Protein AF-A0A4U2Z1B5-F1 (afdb_monomer_lite)

pLDDT: mean 81.61, std 15.74, range [39.53, 95.06]

Secondary structure (DSSP, 8-state):
-----EEEEPPHHHHHHHHHHHHHHHHHHHTTS-GGGHHHHHHHHHHHHHHHHHHPEEEPPPPS--

Foldseek 3Di:
DDDWDWDDADDPVNLVVVLVVCLVVLVVVLVVDDPVCSVVSSVVVSVVSSVVSRPDTDTDDPPPPD

Structure (mmCIF, N/CA/C/O backbone):
data_AF-A0A4U2Z1B5-F1
#
_entry.id   AF-A0A4U2Z1B5-F1
#
loop_
_atom_site.group_PDB
_atom_site.id
_atom_site.type_symbol
_atom_site.label_atom_id
_atom_site.label_alt_id
_atom_site.label_comp_id
_atom_site.label_asym_id
_atom_site.label_entity_id
_atom_site.label_seq_id
_atom_site.pdbx_PDB_ins_code
_atom_site.Cartn_x
_atom_site.Cartn_y
_atom_site.Cartn_z
_atom_site.occupancy
_atom_site.B_iso_or_equiv
_atom_site.auth_seq_id
_atom_site.auth_comp_id
_atom_site.auth_asym_id
_atom_site.auth_atom_id
_atom_site.pdbx_PDB_model_num
ATOM 1 N N . MET A 1 1 ? -34.009 -12.935 13.072 1.00 39.53 1 MET A N 1
ATOM 2 C CA . MET A 1 1 ? -33.336 -11.855 12.319 1.00 39.53 1 MET A CA 1
ATOM 3 C C . MET A 1 1 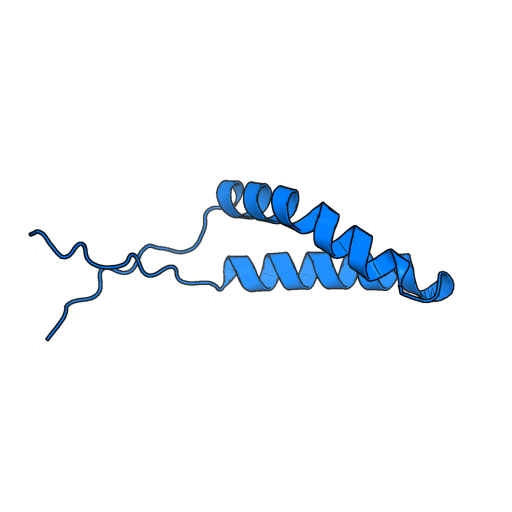? -32.057 -11.530 13.069 1.00 39.53 1 MET A C 1
ATOM 5 O O . MET A 1 1 ? -32.156 -11.114 14.214 1.00 39.53 1 MET A O 1
ATOM 9 N N . ALA A 1 2 ? -30.884 -11.837 12.509 1.00 42.19 2 ALA A N 1
ATOM 10 C CA . ALA A 1 2 ? -29.611 -11.501 13.148 1.00 42.19 2 ALA A CA 1
ATOM 11 C C . ALA A 1 2 ? -29.359 -10.000 12.966 1.00 42.19 2 ALA A C 1
ATOM 13 O O . ALA A 1 2 ? -29.361 -9.503 11.841 1.00 42.19 2 ALA A O 1
ATOM 14 N N . ASN A 1 3 ? -29.229 -9.281 14.078 1.00 47.22 3 ASN A N 1
ATOM 15 C CA . ASN A 1 3 ? -29.104 -7.829 14.098 1.00 47.22 3 ASN A CA 1
ATOM 16 C C . ASN A 1 3 ? -27.613 -7.470 14.044 1.00 47.22 3 ASN A C 1
ATOM 18 O O . ASN A 1 3 ? -26.935 -7.554 15.061 1.00 47.22 3 ASN A O 1
ATOM 22 N N . VAL A 1 4 ? -27.07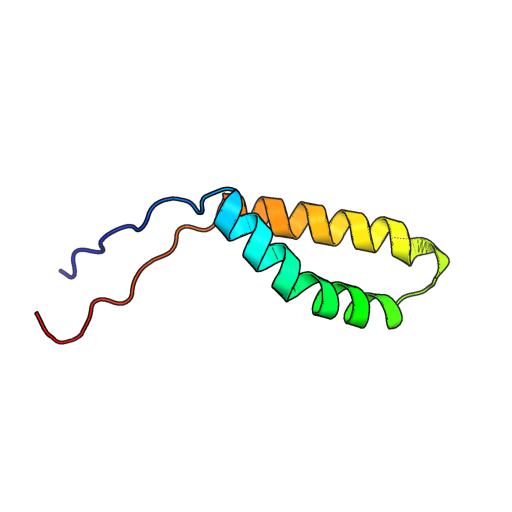8 -7.189 12.855 1.00 51.38 4 VAL A N 1
ATOM 23 C CA . VAL A 1 4 ? -25.640 -6.948 12.643 1.00 51.38 4 VAL A CA 1
ATOM 24 C C . VAL A 1 4 ? -25.220 -5.652 13.344 1.00 51.38 4 VAL A C 1
ATOM 26 O O . VAL A 1 4 ? -25.800 -4.601 13.085 1.00 51.38 4 VAL A O 1
ATOM 29 N N . VAL A 1 5 ? -24.214 -5.718 14.223 1.00 52.06 5 VAL A N 1
ATOM 30 C CA . VAL A 1 5 ? -23.602 -4.525 14.827 1.00 52.06 5 VAL A CA 1
ATOM 31 C C . VAL A 1 5 ? -22.530 -4.037 13.859 1.00 52.06 5 VAL A C 1
ATOM 33 O O . VAL A 1 5 ? -21.509 -4.693 13.660 1.00 52.06 5 VAL A O 1
ATOM 36 N N . GLU A 1 6 ? -22.807 -2.925 13.188 1.00 53.53 6 GLU A N 1
ATOM 37 C CA . GLU A 1 6 ? -21.895 -2.308 12.228 1.00 53.53 6 GLU A CA 1
ATOM 38 C C . GLU A 1 6 ? -20.698 -1.721 12.996 1.00 53.53 6 GLU A C 1
ATOM 40 O O . GLU A 1 6 ? -20.853 -0.759 13.753 1.00 53.53 6 GLU A O 1
ATOM 45 N N . LYS A 1 7 ? -19.498 -2.300 12.843 1.00 59.84 7 LYS A N 1
ATOM 46 C CA . LYS A 1 7 ? -18.275 -1.627 13.292 1.00 59.84 7 LYS A CA 1
ATOM 47 C C . LYS A 1 7 ? -18.016 -0.503 12.291 1.00 59.84 7 LYS A C 1
ATOM 49 O O . LYS A 1 7 ? -18.117 -0.710 11.082 1.00 59.84 7 LYS A O 1
ATOM 54 N N . GLY A 1 8 ? -17.770 0.702 12.801 1.00 66.75 8 GLY A N 1
ATOM 55 C CA . GLY A 1 8 ? -17.591 1.899 11.980 1.00 66.75 8 GLY A CA 1
ATOM 56 C C . GLY A 1 8 ? -16.448 1.787 10.963 1.00 66.75 8 GLY A C 1
ATOM 57 O O . GLY A 1 8 ? -15.737 0.785 10.886 1.00 66.75 8 GLY A O 1
ATOM 58 N N . LEU A 1 9 ? -16.273 2.844 10.169 1.00 78.12 9 LEU A N 1
ATOM 59 C CA . LEU A 1 9 ? -15.142 2.968 9.245 1.00 78.12 9 LEU A CA 1
ATOM 60 C C . LEU A 1 9 ? -13.810 2.822 9.994 1.00 78.12 9 LEU A C 1
ATOM 62 O O . LEU A 1 9 ? -13.697 3.244 11.146 1.00 78.12 9 LEU A O 1
ATOM 66 N N . LEU A 1 10 ? -12.808 2.258 9.317 1.00 84.88 10 LEU A N 1
ATOM 67 C CA . LEU A 1 10 ? -11.443 2.193 9.835 1.00 84.88 10 LEU A CA 1
ATOM 68 C C . LEU A 1 10 ? -10.928 3.595 10.179 1.00 84.88 10 LEU A C 1
ATOM 70 O O . LEU A 1 10 ? -11.101 4.539 9.402 1.00 84.88 10 LEU A O 1
ATOM 74 N N . SER A 1 11 ? -10.256 3.714 11.320 1.00 89.06 11 SER A N 1
ATOM 75 C CA . SER A 1 11 ? -9.507 4.919 11.668 1.00 89.06 11 SER A CA 1
ATOM 76 C C . SER A 1 11 ? -8.256 5.065 10.797 1.00 89.06 11 SER A C 1
ATOM 78 O O . SER A 1 11 ? -7.710 4.081 10.295 1.00 89.06 11 SER A O 1
ATOM 80 N N . ASP A 1 12 ? -7.746 6.292 10.657 1.00 88.62 12 ASP A N 1
ATOM 81 C CA . ASP A 1 12 ? -6.518 6.543 9.888 1.00 88.62 12 ASP A CA 1
ATOM 82 C C . ASP A 1 12 ? -5.315 5.745 10.431 1.00 88.62 12 ASP A C 1
ATOM 84 O O . ASP A 1 12 ? -4.491 5.271 9.649 1.00 88.62 12 ASP A O 1
ATOM 88 N N . GLY A 1 13 ? -5.247 5.523 11.750 1.00 92.31 13 GLY A N 1
ATOM 89 C CA . GLY A 1 13 ? -4.201 4.709 12.376 1.00 92.31 13 GLY A CA 1
ATOM 90 C C . GLY A 1 13 ? -4.278 3.230 11.986 1.00 92.31 13 GLY A C 1
ATOM 91 O O . GLY A 1 13 ? -3.266 2.636 11.618 1.00 92.31 13 GLY A O 1
ATOM 92 N N . GLU A 1 14 ? -5.477 2.640 11.987 1.00 90.06 14 GLU A N 1
ATOM 93 C CA . GLU A 1 14 ? -5.678 1.253 11.539 1.00 90.06 14 GLU A CA 1
ATOM 94 C C . GLU A 1 14 ? -5.361 1.095 10.048 1.00 90.06 14 GLU A C 1
ATOM 96 O O . GLU A 1 14 ? -4.743 0.110 9.637 1.00 90.06 14 GLU A O 1
ATOM 101 N N . ILE A 1 15 ? -5.740 2.083 9.230 1.00 92.00 15 ILE A N 1
ATOM 102 C CA . ILE A 1 15 ? -5.391 2.113 7.808 1.00 92.00 15 ILE A CA 1
ATOM 103 C C . ILE A 1 15 ? -3.868 2.117 7.649 1.00 92.00 15 ILE A C 1
ATOM 105 O O . ILE A 1 15 ? -3.339 1.318 6.877 1.00 92.00 15 ILE A O 1
ATOM 109 N N . GLU A 1 16 ? -3.150 2.963 8.388 1.00 93.88 16 GLU A N 1
ATOM 110 C CA . GLU A 1 16 ? -1.689 3.032 8.327 1.00 93.88 16 GLU A CA 1
ATOM 111 C C . GLU A 1 16 ? -1.026 1.700 8.720 1.00 93.88 16 GLU A C 1
ATOM 113 O O . GLU A 1 16 ? -0.100 1.239 8.045 1.00 93.88 16 GLU A O 1
ATOM 118 N N . GLU A 1 17 ? -1.516 1.036 9.771 1.00 94.81 17 GLU A N 1
ATOM 119 C CA . GLU A 1 17 ? -1.020 -0.282 10.180 1.00 94.81 17 GLU A CA 1
ATOM 120 C C . GLU A 1 17 ? -1.247 -1.357 9.113 1.00 94.81 17 GLU A C 1
ATOM 122 O O . GLU A 1 17 ? -0.357 -2.172 8.847 1.00 94.81 17 GLU A O 1
ATOM 127 N N . ILE A 1 18 ? -2.417 -1.360 8.471 1.00 93.50 18 ILE A N 1
ATOM 128 C CA . ILE A 1 18 ? -2.718 -2.294 7.384 1.00 93.50 18 ILE A CA 1
ATOM 129 C C . ILE A 1 18 ? -1.814 -2.007 6.183 1.00 93.50 18 ILE A C 1
ATOM 131 O O . ILE A 1 18 ? -1.209 -2.937 5.647 1.00 93.50 18 ILE A O 1
ATOM 135 N N . ILE A 1 19 ? -1.641 -0.737 5.799 1.00 94.44 19 ILE A N 1
ATOM 136 C CA . ILE A 1 19 ? -0.738 -0.339 4.710 1.00 94.44 19 ILE A CA 1
ATOM 137 C C . ILE A 1 19 ? 0.696 -0.823 4.976 1.00 94.44 19 ILE A C 1
ATOM 139 O O . ILE A 1 19 ? 1.334 -1.382 4.079 1.00 94.44 19 ILE A O 1
ATOM 143 N N . LYS A 1 20 ? 1.196 -0.686 6.212 1.00 95.06 20 LYS A N 1
ATOM 144 C CA . LYS A 1 20 ? 2.518 -1.205 6.611 1.00 95.06 20 LYS A CA 1
ATOM 145 C C . LYS A 1 20 ? 2.628 -2.719 6.416 1.00 95.06 20 LYS A C 1
ATOM 147 O O . LYS A 1 20 ? 3.663 -3.190 5.951 1.00 95.06 20 LYS A O 1
ATOM 152 N N . LYS A 1 21 ? 1.572 -3.475 6.727 1.00 94.25 21 LYS A N 1
ATOM 153 C CA . LYS A 1 21 ? 1.543 -4.941 6.577 1.00 94.25 21 LYS A CA 1
ATOM 154 C C . LYS A 1 21 ? 1.450 -5.396 5.121 1.00 94.25 21 LYS A C 1
ATOM 156 O O . LYS A 1 21 ? 2.034 -6.420 4.781 1.00 94.25 21 LYS A O 1
ATOM 161 N N . ILE A 1 22 ? 0.743 -4.659 4.262 1.00 93.75 22 ILE A N 1
ATOM 162 C CA . ILE A 1 22 ? 0.594 -5.033 2.844 1.00 93.75 22 ILE A CA 1
ATOM 163 C C . ILE A 1 22 ? 1.735 -4.533 1.957 1.00 93.75 22 ILE A C 1
ATOM 165 O O . ILE A 1 22 ? 1.954 -5.092 0.885 1.00 93.75 22 ILE A O 1
ATOM 169 N N . LYS A 1 23 ? 2.486 -3.514 2.395 1.00 92.75 23 LYS A N 1
ATOM 170 C CA . LYS A 1 23 ? 3.622 -2.944 1.656 1.00 92.75 23 LYS A CA 1
ATOM 171 C C . LYS A 1 23 ? 4.598 -4.007 1.114 1.00 92.75 23 LYS A C 1
ATOM 173 O O . LYS A 1 23 ? 4.852 -3.970 -0.087 1.00 92.75 23 LYS A O 1
ATOM 178 N N . PRO A 1 24 ? 5.074 -4.990 1.905 1.00 93.81 24 PRO A N 1
ATOM 179 C CA . PRO A 1 24 ? 5.961 -6.036 1.393 1.00 93.81 24 PRO A CA 1
ATOM 180 C C . PRO A 1 24 ? 5.326 -6.891 0.287 1.00 93.81 24 PRO A C 1
ATOM 182 O O . PRO A 1 24 ? 6.015 -7.325 -0.631 1.00 93.81 24 PRO A O 1
ATOM 185 N N . MET A 1 25 ? 4.009 -7.121 0.342 1.00 91.94 25 MET A N 1
ATOM 186 C CA . MET A 1 25 ? 3.286 -7.877 -0.687 1.00 91.94 25 MET A CA 1
ATOM 187 C C . MET A 1 25 ? 3.183 -7.083 -1.994 1.00 91.94 25 MET A C 1
ATOM 189 O O . MET A 1 25 ? 3.384 -7.646 -3.069 1.00 91.94 25 MET A O 1
ATOM 193 N N . ILE A 1 26 ? 2.932 -5.772 -1.899 1.00 91.19 26 ILE A N 1
ATOM 194 C CA . ILE A 1 26 ? 2.952 -4.856 -3.049 1.00 91.19 26 ILE A CA 1
ATOM 195 C C . ILE A 1 26 ? 4.351 -4.842 -3.673 1.00 91.19 26 ILE A C 1
ATOM 197 O O . ILE A 1 26 ? 4.492 -5.046 -4.875 1.00 91.19 26 ILE A O 1
ATOM 201 N N . GLU A 1 27 ? 5.394 -4.658 -2.863 1.00 91.25 27 GLU A N 1
ATOM 202 C CA . GLU A 1 27 ? 6.785 -4.635 -3.329 1.00 91.25 27 GLU A CA 1
ATOM 203 C C . GLU A 1 27 ? 7.191 -5.949 -4.001 1.00 91.25 27 GLU A C 1
ATOM 205 O O . GLU A 1 27 ? 7.792 -5.923 -5.074 1.00 91.25 27 GLU A O 1
ATOM 210 N N . TYR A 1 28 ? 6.806 -7.092 -3.429 1.00 91.44 28 TYR A N 1
ATOM 211 C CA . TYR A 1 28 ? 7.052 -8.398 -4.034 1.00 91.44 28 TYR A CA 1
ATOM 212 C C . TYR A 1 28 ? 6.359 -8.552 -5.396 1.00 91.44 28 TYR A C 1
ATOM 214 O O . TYR A 1 28 ? 6.989 -8.997 -6.356 1.00 91.44 28 TYR A O 1
ATOM 222 N N . GLY A 1 29 ? 5.092 -8.141 -5.516 1.00 87.25 29 GLY A N 1
ATOM 223 C CA . GLY A 1 29 ? 4.368 -8.169 -6.792 1.00 87.25 29 GLY A CA 1
ATOM 224 C C . GLY A 1 29 ? 5.022 -7.288 -7.863 1.00 87.25 29 GLY A C 1
ATOM 225 O O . GLY A 1 29 ? 5.135 -7.687 -9.019 1.00 87.25 29 GLY A O 1
ATOM 226 N N . LEU A 1 30 ? 5.541 -6.124 -7.471 1.00 90.31 30 LEU A N 1
ATOM 227 C CA . LEU A 1 30 ? 6.225 -5.182 -8.363 1.00 90.31 30 LEU A CA 1
ATOM 228 C C . LEU A 1 30 ? 7.568 -5.693 -8.902 1.00 90.31 30 LEU A C 1
ATOM 230 O O . LEU A 1 30 ? 8.016 -5.254 -9.963 1.00 90.31 30 LEU A O 1
ATOM 234 N N . LEU A 1 31 ? 8.233 -6.624 -8.213 1.00 89.00 31 LEU A N 1
ATOM 235 C CA . LEU A 1 31 ? 9.451 -7.251 -8.741 1.00 89.00 31 LEU A CA 1
ATOM 236 C C . LEU A 1 31 ? 9.177 -8.068 -10.010 1.00 89.00 31 LEU A C 1
ATOM 238 O O . LEU A 1 31 ? 10.087 -8.259 -10.813 1.00 89.00 31 LEU A O 1
ATOM 242 N N . GLN A 1 32 ? 7.931 -8.498 -10.211 1.00 85.69 32 GLN A N 1
ATOM 243 C CA . GLN A 1 32 ? 7.502 -9.271 -11.376 1.00 85.69 32 GLN A CA 1
ATOM 244 C C . GLN A 1 32 ? 7.130 -8.385 -12.578 1.00 85.69 32 GLN A C 1
ATOM 246 O O . GLN A 1 32 ? 6.790 -8.906 -13.638 1.00 85.69 32 GLN A O 1
ATOM 251 N N . THR A 1 33 ? 7.191 -7.055 -12.442 1.00 86.69 33 THR A N 1
ATOM 252 C CA . THR A 1 33 ? 6.818 -6.103 -13.500 1.00 86.69 33 THR A CA 1
ATOM 253 C C . THR A 1 33 ? 8.038 -5.498 -14.187 1.00 86.69 33 THR A C 1
ATOM 255 O O . THR A 1 33 ? 9.143 -5.467 -13.624 1.00 86.69 33 THR A O 1
ATOM 258 N N . THR A 1 34 ? 7.836 -4.967 -15.400 1.00 87.12 34 THR A N 1
ATOM 259 C CA . THR A 1 34 ? 8.879 -4.224 -16.117 1.00 87.12 34 THR A CA 1
ATOM 260 C C . THR A 1 34 ? 9.339 -3.016 -15.287 1.00 87.12 34 THR A C 1
ATOM 262 O O . THR A 1 34 ? 8.506 -2.365 -14.645 1.00 87.12 34 THR A O 1
ATOM 265 N N . PRO A 1 35 ? 10.652 -2.708 -15.251 1.00 87.56 35 PRO A N 1
ATOM 266 C CA . PRO A 1 35 ? 11.181 -1.619 -14.427 1.00 87.56 35 PRO A CA 1
ATOM 267 C C . PRO A 1 35 ? 10.593 -0.248 -14.770 1.00 87.56 35 PRO A C 1
ATOM 269 O O . PRO A 1 35 ? 10.375 0.558 -13.873 1.00 87.56 35 PRO A O 1
ATOM 272 N N . GLU A 1 36 ? 10.299 -0.022 -16.051 1.00 90.06 36 GLU A N 1
ATOM 273 C CA . GLU A 1 36 ? 9.838 1.254 -16.616 1.00 90.06 36 GLU A CA 1
ATOM 274 C C . GLU A 1 36 ? 8.570 1.793 -15.947 1.00 90.06 36 GLU A C 1
ATOM 276 O O . GLU A 1 36 ? 8.455 2.995 -15.754 1.00 90.06 36 GLU A O 1
ATOM 281 N N . ASN A 1 37 ? 7.657 0.907 -15.534 1.00 85.31 37 ASN A N 1
ATOM 282 C CA . ASN A 1 37 ? 6.365 1.293 -14.955 1.00 85.31 37 ASN A CA 1
ATOM 283 C C . ASN A 1 37 ? 6.264 0.977 -13.457 1.00 85.31 37 ASN A C 1
ATOM 285 O O . ASN A 1 37 ? 5.192 1.092 -12.862 1.00 85.31 37 ASN A O 1
ATOM 289 N N . ARG A 1 38 ? 7.349 0.502 -12.834 1.00 91.00 38 ARG A N 1
ATOM 290 C CA . ARG A 1 38 ? 7.299 -0.057 -11.477 1.00 91.00 38 ARG A CA 1
ATOM 291 C C . ARG A 1 38 ? 6.940 0.993 -10.428 1.00 91.00 38 ARG A C 1
ATOM 293 O O . ARG A 1 38 ? 6.222 0.680 -9.480 1.00 91.00 38 ARG A O 1
ATOM 300 N N . ASP A 1 39 ? 7.447 2.210 -10.582 1.00 89.75 39 ASP A N 1
ATOM 301 C CA . ASP A 1 39 ? 7.225 3.292 -9.622 1.00 89.75 39 ASP A CA 1
ATOM 302 C C . ASP A 1 39 ? 5.799 3.847 -9.718 1.00 89.75 39 ASP A C 1
ATOM 304 O O . ASP A 1 39 ? 5.123 3.956 -8.693 1.00 89.75 39 ASP A O 1
ATOM 308 N N . ASP A 1 40 ? 5.301 4.064 -10.936 1.00 91.44 40 ASP A N 1
ATOM 309 C CA . ASP A 1 40 ? 3.916 4.484 -11.176 1.00 91.44 40 ASP A CA 1
ATOM 310 C C . ASP A 1 40 ? 2.922 3.434 -10.671 1.00 91.44 40 ASP A C 1
ATOM 312 O O . ASP A 1 40 ? 1.958 3.745 -9.966 1.00 91.44 40 ASP A O 1
ATOM 316 N N . LEU A 1 41 ? 3.189 2.157 -10.960 1.00 92.25 41 LEU A N 1
ATOM 317 C CA . LEU A 1 41 ? 2.358 1.056 -10.487 1.00 92.25 41 LEU A CA 1
ATOM 318 C C . LEU A 1 41 ? 2.390 0.944 -8.959 1.00 92.25 41 LEU A C 1
ATOM 320 O O . LEU A 1 41 ? 1.356 0.682 -8.344 1.00 92.25 41 LEU A O 1
ATOM 324 N N . ARG A 1 42 ? 3.544 1.190 -8.326 1.00 93.75 42 ARG A N 1
ATOM 325 C CA . ARG A 1 42 ? 3.651 1.244 -6.862 1.00 93.75 42 ARG A CA 1
ATOM 326 C C . ARG A 1 42 ? 2.725 2.304 -6.291 1.00 93.75 42 ARG A C 1
ATOM 328 O O . ARG A 1 42 ? 1.948 1.999 -5.387 1.00 93.75 42 ARG A O 1
ATOM 335 N N . GLN A 1 43 ? 2.809 3.527 -6.805 1.00 94.06 43 GLN A N 1
ATOM 336 C CA . GLN A 1 43 ? 1.978 4.627 -6.335 1.00 94.06 43 GLN A CA 1
ATOM 337 C C . GLN A 1 43 ? 0.491 4.309 -6.517 1.00 94.06 43 GLN A C 1
ATOM 339 O O . GLN A 1 43 ? -0.281 4.424 -5.564 1.00 94.06 43 GLN A O 1
ATOM 344 N N . HIS A 1 44 ? 0.108 3.820 -7.697 1.00 94.50 44 HIS A N 1
ATOM 345 C CA . HIS A 1 44 ? -1.276 3.469 -7.989 1.00 94.50 44 HIS A CA 1
ATOM 346 C C . HIS A 1 44 ? -1.830 2.407 -7.023 1.00 94.50 44 HIS A C 1
ATOM 348 O O . HIS A 1 44 ? -2.940 2.546 -6.505 1.00 94.50 44 HIS A O 1
ATOM 354 N N . LEU A 1 45 ? -1.044 1.368 -6.720 1.00 93.62 45 LEU A N 1
ATOM 355 C CA . LEU A 1 45 ? -1.435 0.316 -5.779 1.00 93.62 45 LEU A CA 1
ATOM 356 C C . LEU A 1 45 ? -1.595 0.844 -4.347 1.00 93.62 45 LEU A C 1
ATOM 358 O O . LEU A 1 45 ? -2.519 0.424 -3.644 1.00 93.62 45 LEU A O 1
ATOM 362 N N . TYR A 1 46 ? -0.752 1.783 -3.911 1.00 93.75 46 TYR A N 1
ATOM 363 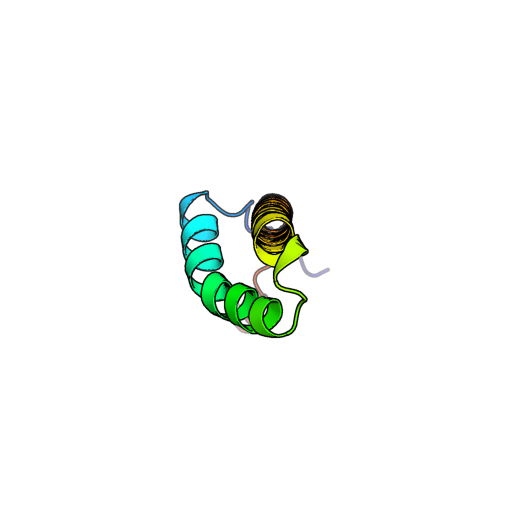C CA . TYR A 1 46 ? -0.913 2.431 -2.607 1.00 93.75 46 TYR A CA 1
ATOM 364 C C . TYR A 1 46 ? -2.188 3.266 -2.527 1.00 93.75 46 TYR A C 1
ATOM 366 O O . TYR A 1 46 ? -2.960 3.114 -1.578 1.00 93.75 46 TYR A O 1
ATOM 374 N N . GLU A 1 47 ? -2.439 4.114 -3.523 1.00 93.44 47 GLU A N 1
ATOM 375 C CA . GLU A 1 47 ? -3.636 4.957 -3.577 1.00 93.44 47 GLU A CA 1
ATOM 376 C C . GLU A 1 47 ? -4.912 4.111 -3.586 1.00 93.44 47 GLU A C 1
ATOM 378 O O . GLU A 1 47 ? -5.846 4.372 -2.819 1.00 93.44 47 GLU A O 1
ATOM 383 N N . LEU A 1 48 ? -4.931 3.048 -4.397 1.00 94.38 48 LEU A N 1
ATOM 384 C CA . LEU A 1 48 ? -6.046 2.110 -4.460 1.00 94.38 48 LEU A CA 1
ATOM 385 C C . LEU A 1 48 ? -6.268 1.405 -3.119 1.00 94.38 48 LEU A C 1
ATOM 387 O O . LEU A 1 48 ? -7.413 1.272 -2.680 1.00 94.38 48 LEU A O 1
ATOM 391 N N . SER A 1 49 ? -5.194 0.988 -2.448 1.00 92.81 49 SER A N 1
ATOM 392 C CA . SER A 1 49 ? -5.273 0.338 -1.137 1.00 92.81 49 SER A CA 1
ATOM 393 C C . SER A 1 49 ? -5.872 1.273 -0.088 1.00 92.81 49 SER A C 1
ATOM 395 O O . SER A 1 49 ? -6.821 0.896 0.597 1.00 92.81 49 SER A O 1
ATOM 397 N N . ILE A 1 50 ? -5.401 2.523 -0.010 1.00 92.19 50 ILE A N 1
ATOM 398 C CA . ILE A 1 50 ? -5.935 3.529 0.922 1.00 92.19 50 ILE A CA 1
ATOM 399 C C . ILE A 1 50 ? -7.410 3.804 0.625 1.00 92.19 50 ILE A C 1
ATOM 401 O O . ILE A 1 50 ? -8.240 3.797 1.535 1.00 92.19 50 ILE A O 1
ATOM 405 N N . LYS A 1 51 ? -7.758 4.018 -0.650 1.00 91.31 51 LYS A N 1
ATOM 406 C CA . LYS A 1 51 ? -9.144 4.263 -1.064 1.00 91.31 51 LYS A CA 1
ATOM 407 C C . LYS A 1 51 ? -10.046 3.083 -0.721 1.00 91.31 51 LYS A C 1
ATOM 409 O O . LYS A 1 51 ? -11.176 3.294 -0.293 1.00 91.31 51 LYS A O 1
ATOM 414 N N . THR A 1 52 ? -9.558 1.859 -0.892 1.00 90.94 52 THR A N 1
ATOM 415 C CA . THR A 1 52 ? -10.308 0.653 -0.540 1.00 90.94 52 THR A CA 1
ATOM 416 C C . THR A 1 52 ? -10.554 0.618 0.962 1.00 90.94 52 THR A C 1
ATOM 418 O O . THR A 1 52 ? -11.708 0.591 1.374 1.00 90.94 52 THR A O 1
ATOM 421 N N . LEU A 1 53 ? -9.504 0.729 1.780 1.00 90.25 53 LEU A N 1
ATOM 422 C CA . LEU A 1 53 ? -9.601 0.661 3.242 1.00 90.25 53 LEU A CA 1
ATOM 423 C C . LEU A 1 53 ? -10.517 1.741 3.833 1.00 90.25 53 LEU A C 1
ATOM 425 O O . LEU A 1 53 ? -11.325 1.434 4.703 1.00 90.25 53 LEU A O 1
ATOM 429 N N . LYS A 1 54 ? -10.487 2.971 3.303 1.00 87.50 54 LYS A N 1
ATOM 430 C CA . LYS A 1 54 ? -11.405 4.051 3.718 1.00 87.50 54 LYS A CA 1
ATOM 431 C C . LYS A 1 54 ? -12.883 3.748 3.464 1.00 87.50 54 LYS A C 1
ATOM 433 O O . LYS A 1 54 ? -13.739 4.365 4.087 1.00 87.50 54 LYS A O 1
ATOM 438 N N . ASN A 1 55 ? -13.183 2.838 2.540 1.00 84.38 55 ASN A N 1
ATOM 439 C CA . ASN A 1 55 ? -14.547 2.471 2.166 1.00 84.38 55 ASN A CA 1
ATOM 440 C C . ASN A 1 55 ? -14.966 1.087 2.688 1.00 84.38 55 ASN A C 1
ATOM 442 O O . ASN A 1 55 ? -16.108 0.681 2.471 1.00 84.38 55 ASN A O 1
ATOM 446 N N . VAL A 1 56 ? -14.079 0.356 3.373 1.00 81.62 56 VAL A N 1
ATOM 447 C CA . VAL A 1 56 ? -14.427 -0.932 3.979 1.00 81.62 56 VAL A CA 1
ATOM 448 C C . VAL A 1 56 ? -15.238 -0.683 5.248 1.00 81.62 56 VAL A C 1
ATOM 450 O O . VAL A 1 56 ? -14.779 -0.026 6.180 1.00 81.62 56 VAL A O 1
ATOM 453 N N . ARG A 1 57 ? -16.438 -1.265 5.300 1.00 73.44 57 ARG A N 1
ATOM 454 C CA . ARG A 1 57 ? -17.187 -1.440 6.546 1.00 73.44 57 ARG A CA 1
ATOM 455 C C . ARG A 1 57 ? -16.842 -2.805 7.118 1.00 73.44 57 ARG A C 1
ATOM 457 O O . ARG A 1 57 ? -17.056 -3.820 6.454 1.00 73.44 57 ARG A O 1
ATOM 464 N N . LEU A 1 58 ? -16.276 -2.828 8.319 1.00 69.88 58 LEU A N 1
ATOM 465 C CA . LEU A 1 58 ? -15.970 -4.079 8.996 1.00 69.88 58 LEU A CA 1
ATOM 466 C C . LEU A 1 58 ? -17.229 -4.601 9.688 1.00 69.88 58 LEU A C 1
ATOM 468 O O . LEU A 1 58 ? -17.896 -3.888 10.433 1.00 69.88 58 LEU A O 1
ATOM 472 N N . MET A 1 59 ? -17.543 -5.869 9.453 1.00 65.94 59 MET A N 1
ATOM 473 C CA . MET A 1 59 ? -18.548 -6.588 10.226 1.00 65.94 59 MET A CA 1
ATOM 474 C C . MET A 1 59 ? -17.819 -7.494 11.208 1.00 65.94 59 MET A C 1
ATOM 476 O O . MET A 1 59 ? -17.010 -8.325 10.791 1.00 65.94 59 MET A O 1
ATOM 480 N N . GLU A 1 60 ? -18.081 -7.335 12.504 1.00 57.19 60 GLU A N 1
ATOM 481 C CA . GLU A 1 60 ? -17.609 -8.324 13.469 1.00 57.19 60 GLU A CA 1
ATOM 482 C C . GLU A 1 60 ? -18.471 -9.589 13.365 1.00 57.19 60 GLU A C 1
ATOM 484 O O . GLU A 1 60 ? -19.702 -9.496 13.271 1.00 57.19 60 GLU A O 1
ATOM 489 N N . PRO A 1 61 ? -17.859 -10.785 13.370 1.00 56.97 61 PRO A N 1
ATOM 490 C CA . PRO A 1 61 ? 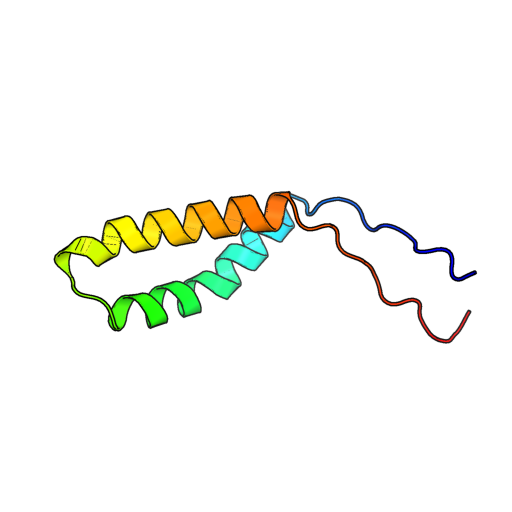-18.619 -12.015 13.499 1.00 56.97 61 PRO A CA 1
ATOM 491 C C . PRO A 1 61 ? -19.302 -12.021 14.871 1.00 56.97 61 PRO A C 1
ATOM 493 O O . PRO A 1 61 ? -18.635 -11.890 15.897 1.00 56.97 61 PRO A O 1
ATOM 496 N N . GLN A 1 62 ? -20.630 -12.171 14.903 1.00 57.84 62 GLN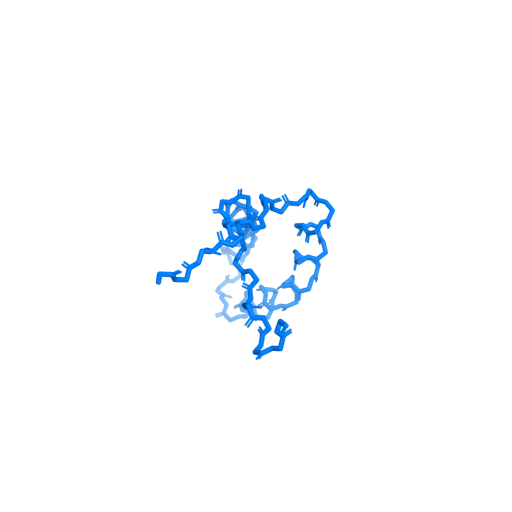 A N 1
ATOM 497 C CA . GLN A 1 62 ? -21.348 -12.350 1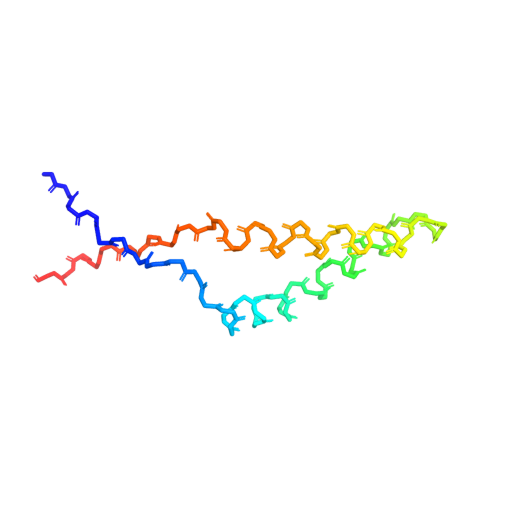6.165 1.00 57.84 62 GLN A CA 1
ATOM 498 C C . GLN A 1 62 ? -20.829 -13.620 16.836 1.00 57.84 62 GLN A C 1
ATOM 500 O O . GLN A 1 62 ? -20.918 -14.710 16.266 1.00 57.84 62 GLN A O 1
ATOM 505 N N . GLY A 1 63 ? -20.252 -13.468 18.029 1.00 58.44 63 GLY A N 1
ATOM 506 C CA . GLY A 1 63 ? -19.848 -14.602 18.845 1.00 58.44 63 GLY A CA 1
ATOM 507 C C . GLY A 1 63 ? -21.035 -15.543 19.045 1.00 58.44 63 GLY A C 1
ATOM 508 O O . GLY A 1 63 ? -22.153 -15.103 19.292 1.00 58.44 63 GLY A O 1
ATOM 509 N N . LEU A 1 64 ? -20.795 -16.851 18.939 1.00 67.62 64 LEU A N 1
ATOM 510 C CA . LEU A 1 64 ? -21.822 -17.884 19.142 1.00 67.62 64 LEU A CA 1
ATOM 511 C C . LEU A 1 64 ? -22.303 -17.984 20.604 1.00 67.62 64 LEU A C 1
ATOM 513 O O . LEU A 1 64 ? -23.180 -18.790 20.905 1.00 67.62 64 LEU A O 1
ATOM 517 N N . PHE A 1 65 ? -21.734 -17.181 21.503 1.00 63.53 65 PHE A N 1
ATOM 518 C CA . PHE A 1 65 ? -22.024 -17.168 22.929 1.00 63.53 65 PHE A CA 1
ATOM 519 C C . PHE A 1 65 ? -22.460 -15.751 23.331 1.00 63.53 65 PHE A C 1
ATOM 521 O O . PHE A 1 65 ? -21.611 -14.893 23.573 1.00 63.53 65 PHE A O 1
ATOM 528 N N . ASN A 1 66 ? -23.778 -15.524 23.342 1.00 53.81 66 ASN A N 1
ATOM 529 C CA . ASN A 1 66 ? -24.434 -14.423 24.059 1.00 53.81 66 ASN A CA 1
ATOM 530 C C . ASN A 1 66 ? -24.933 -14.939 25.407 1.00 53.81 66 ASN A C 1
ATOM 532 O O . ASN A 1 66 ? -25.465 -16.075 25.415 1.00 53.81 66 ASN A O 1
#

Sequence (66 aa):
MANVVEKGLLSDGEIEEIIKKIKPMIEYGLLQTTPENRDDLRQHLYELSIKTLKNVRLMEPQGLFN

Organism: NCBI:txid1130819

Radius of gyration: 16.52 Å; chains: 1; bounding box: 44×24×41 Å